Protein AF-A0A1A8EEC5-F1 (afdb_monomer)

InterPro domains:
  IPR052972 Sacsin chaperone regulator [PTHR15600] (1-106)

Foldseek 3Di:
DADPVRHRPVNVVLLCCLQVPVLVVLLVVLLVLLCVLQPDPDSLASAVEPPPPVSVVVSCVVSVVSQLDDDPPDDPSSVSNSVSNVVVCVVVVPNSDYDYDYPPPPD

Mean predicted aligned error: 8.83 Å

Solvent-accessible surface area (backbone atoms only — not comparable to full-atom values): 6443 Å² total; per-residue (Å²): 117,57,48,100,84,73,49,36,56,63,54,54,52,50,49,48,43,29,53,74,48,50,18,52,52,53,51,52,52,51,52,54,49,36,52,70,77,47,71,54,98,39,81,75,57,27,59,55,63,94,56,57,68,67,60,52,52,55,48,47,56,60,56,58,65,73,52,79,73,92,58,89,91,60,55,69,71,58,50,53,36,43,52,30,31,53,48,51,37,57,78,68,62,57,62,72,73,71,48,80,50,78,78,80,76,86,125

pLDDT: mean 79.46, std 14.71, range [39.19, 96.31]

Structure (mmCIF, N/CA/C/O backbone):
data_AF-A0A1A8EEC5-F1
#
_entry.id   AF-A0A1A8EEC5-F1
#
loop_
_atom_site.group_PDB
_atom_site.id
_atom_site.type_symbol
_atom_site.label_atom_id
_atom_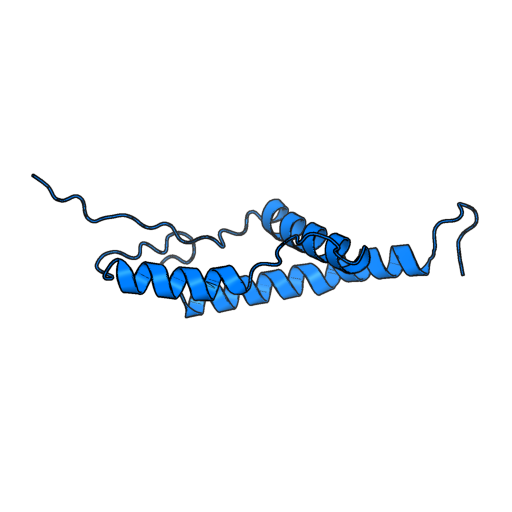site.label_alt_id
_atom_site.label_comp_id
_atom_site.label_asym_id
_atom_site.label_entity_id
_atom_site.label_seq_id
_atom_site.pdbx_PDB_ins_code
_atom_site.Cartn_x
_atom_site.Cartn_y
_atom_site.Cartn_z
_atom_site.occupancy
_atom_site.B_iso_or_equiv
_atom_site.auth_seq_id
_atom_site.auth_comp_id
_atom_site.auth_asym_id
_atom_site.auth_atom_id
_atom_site.pdbx_PDB_model_num
ATOM 1 N N . TRP A 1 1 ? 23.550 4.321 -21.474 1.00 54.38 1 TRP A N 1
ATOM 2 C CA . TRP A 1 1 ? 23.705 2.898 -21.797 1.00 54.38 1 TRP A CA 1
ATOM 3 C C . TRP A 1 1 ? 22.311 2.309 -21.941 1.00 54.38 1 TRP A C 1
ATOM 5 O O . TRP A 1 1 ? 21.561 2.292 -20.968 1.00 54.38 1 TRP A O 1
ATOM 15 N N . ARG A 1 2 ? 21.928 1.998 -23.181 1.00 53.53 2 ARG A N 1
ATOM 16 C CA . ARG A 1 2 ? 20.693 1.297 -23.557 1.00 53.53 2 ARG A CA 1
ATOM 17 C C . ARG A 1 2 ? 21.108 -0.019 -24.206 1.00 53.53 2 ARG A C 1
ATOM 19 O O . ARG A 1 2 ? 22.212 -0.071 -24.740 1.00 53.53 2 ARG A O 1
ATOM 26 N N . ASP A 1 3 ? 20.282 -1.040 -24.072 1.00 59.59 3 ASP A N 1
ATOM 27 C CA . ASP A 1 3 ? 20.468 -2.302 -24.770 1.00 59.59 3 ASP A CA 1
ATOM 28 C C . ASP A 1 3 ? 20.077 -2.178 -26.253 1.00 59.59 3 ASP A C 1
ATOM 30 O O . ASP A 1 3 ? 19.584 -1.135 -26.706 1.00 59.59 3 ASP A O 1
ATOM 34 N N . ASP A 1 4 ? 20.300 -3.257 -27.000 1.00 57.75 4 ASP A N 1
ATOM 35 C CA . ASP A 1 4 ? 20.058 -3.333 -28.444 1.00 57.75 4 ASP A CA 1
ATOM 36 C C . ASP A 1 4 ? 18.565 -3.239 -28.820 1.00 57.75 4 ASP A C 1
ATOM 38 O O . ASP A 1 4 ? 18.232 -2.986 -29.976 1.00 57.75 4 ASP A O 1
ATOM 42 N N . ASN A 1 5 ? 17.653 -3.359 -27.847 1.00 63.59 5 ASN A N 1
ATOM 43 C CA . ASN A 1 5 ? 16.209 -3.192 -28.028 1.00 63.59 5 ASN A CA 1
ATOM 44 C C . ASN A 1 5 ? 15.742 -1.751 -27.738 1.00 63.59 5 ASN A C 1
ATOM 46 O O . ASN A 1 5 ? 14.543 -1.463 -27.736 1.00 63.59 5 ASN A O 1
ATOM 50 N N . GLY A 1 6 ? 16.673 -0.826 -27.469 1.00 58.19 6 GLY A N 1
ATOM 51 C CA . GLY A 1 6 ? 16.377 0.566 -27.125 1.00 58.19 6 GLY A CA 1
ATOM 52 C C . GLY A 1 6 ? 15.882 0.761 -25.687 1.00 58.19 6 GLY A C 1
ATOM 53 O O . GLY A 1 6 ? 15.576 1.900 -25.292 1.00 58.19 6 GLY A O 1
ATOM 54 N N . VAL A 1 7 ? 15.851 -0.311 -24.889 1.00 60.97 7 VAL A N 1
ATOM 55 C CA . VAL A 1 7 ? 15.493 -0.302 -23.472 1.00 60.97 7 VAL A CA 1
ATOM 56 C C . VAL A 1 7 ? 16.744 0.042 -22.666 1.00 60.97 7 VAL A C 1
ATOM 58 O O . VAL A 1 7 ? 17.842 -0.464 -22.866 1.00 60.97 7 VAL A O 1
ATOM 61 N N . GLY A 1 8 ? 16.636 1.021 -21.774 1.00 63.94 8 GLY A N 1
ATOM 62 C CA . GLY A 1 8 ? 17.765 1.404 -20.934 1.00 63.94 8 GLY A CA 1
ATOM 63 C C . GLY A 1 8 ? 18.085 0.314 -19.916 1.00 63.94 8 GLY A C 1
ATOM 64 O O . GLY A 1 8 ? 17.243 0.043 -19.075 1.00 63.94 8 GLY A O 1
ATOM 65 N N . VAL A 1 9 ? 19.325 -0.187 -19.858 1.00 60.19 9 VAL A N 1
ATOM 66 C CA . VAL A 1 9 ? 19.804 -1.016 -18.723 1.00 60.19 9 VAL A CA 1
ATOM 67 C C . VAL A 1 9 ? 19.565 -0.298 -17.383 1.00 60.19 9 VAL A C 1
ATOM 69 O O . VAL A 1 9 ? 19.243 -0.904 -16.365 1.00 60.19 9 VAL A O 1
ATOM 72 N N . ARG A 1 10 ? 19.653 1.039 -17.397 1.00 64.88 10 ARG A N 1
ATOM 73 C CA . ARG A 1 10 ? 19.292 1.909 -16.269 1.00 64.88 10 ARG A CA 1
ATOM 74 C C . ARG A 1 10 ? 17.806 1.816 -15.892 1.00 64.88 10 ARG A C 1
ATOM 76 O O . ARG A 1 10 ? 17.491 1.896 -14.712 1.00 64.88 10 ARG A O 1
ATOM 83 N N . SER A 1 11 ? 16.916 1.666 -16.871 1.00 72.38 11 SER A N 1
ATOM 84 C CA . SER A 1 11 ? 15.472 1.505 -16.674 1.00 72.38 11 SER A CA 1
ATOM 85 C C . SER A 1 11 ? 15.157 0.179 -15.991 1.00 72.38 11 SER A C 1
ATOM 87 O O . SER A 1 11 ? 14.396 0.161 -15.031 1.00 72.38 11 SER A O 1
ATOM 89 N N . ASP A 1 12 ? 15.780 -0.914 -16.435 1.00 76.38 12 ASP A N 1
ATOM 90 C CA . ASP A 1 12 ? 15.547 -2.248 -15.868 1.00 76.38 12 ASP A CA 1
ATOM 91 C C . ASP A 1 12 ? 16.144 -2.388 -14.477 1.00 76.38 12 ASP A C 1
ATOM 93 O O . ASP A 1 12 ? 15.525 -2.965 -13.586 1.00 76.38 12 ASP A O 1
ATOM 97 N N . TRP A 1 13 ? 17.320 -1.801 -14.255 1.00 79.75 13 TRP A N 1
ATOM 98 C CA . TRP A 1 13 ? 17.893 -1.718 -12.919 1.00 79.75 13 TRP A CA 1
ATOM 99 C C . TRP A 1 13 ? 17.006 -0.895 -11.977 1.00 79.75 13 TRP A C 1
ATOM 101 O O . TRP A 1 13 ? 16.721 -1.350 -10.872 1.00 79.75 13 TRP A O 1
ATOM 111 N N . ASN A 1 14 ? 16.502 0.265 -12.421 1.00 81.69 14 ASN A N 1
ATOM 112 C CA . ASN A 1 14 ? 15.556 1.066 -11.637 1.00 81.69 14 ASN A CA 1
ATOM 113 C C . ASN A 1 14 ? 14.268 0.294 -11.340 1.00 81.69 14 ASN A C 1
ATOM 115 O O . ASN A 1 14 ? 13.805 0.305 -10.202 1.00 81.69 14 ASN A O 1
ATOM 119 N N . ASN A 1 15 ? 13.705 -0.392 -12.336 1.00 84.62 15 ASN A N 1
ATOM 120 C CA . ASN A 1 15 ? 12.501 -1.196 -12.159 1.00 84.62 15 ASN A CA 1
ATOM 121 C C . ASN A 1 15 ? 12.743 -2.319 -11.147 1.00 84.62 15 ASN A C 1
ATOM 123 O O . ASN A 1 15 ? 11.993 -2.423 -10.182 1.00 84.62 15 ASN A O 1
ATOM 127 N N . ASN A 1 16 ? 13.824 -3.088 -11.300 1.00 87.94 16 ASN A N 1
ATOM 128 C CA . ASN A 1 16 ? 14.192 -4.153 -10.366 1.00 87.94 16 ASN A CA 1
ATOM 129 C C . ASN A 1 16 ? 14.444 -3.623 -8.950 1.00 87.94 16 ASN A C 1
ATOM 131 O O . ASN A 1 16 ? 14.021 -4.240 -7.975 1.00 87.94 16 ASN A O 1
ATOM 135 N N . LEU A 1 17 ? 15.101 -2.470 -8.812 1.00 90.00 17 LEU A N 1
ATOM 136 C CA . LEU A 1 17 ? 15.311 -1.830 -7.516 1.00 90.00 17 LEU A CA 1
ATOM 137 C C . LEU A 1 17 ? 13.974 -1.441 -6.866 1.00 90.00 17 LEU A C 1
ATOM 139 O O . LEU A 1 17 ? 13.756 -1.713 -5.681 1.00 90.00 17 LEU A O 1
ATOM 143 N N . MET A 1 18 ? 13.067 -0.833 -7.637 1.00 89.69 18 MET A N 1
ATOM 144 C CA . MET A 1 18 ? 11.735 -0.462 -7.163 1.00 89.69 18 MET A CA 1
ATOM 145 C C . MET A 1 18 ? 10.925 -1.685 -6.738 1.00 89.69 18 MET A C 1
ATOM 147 O O . MET A 1 18 ? 10.314 -1.651 -5.675 1.00 89.69 18 MET A O 1
ATOM 151 N N . THR A 1 19 ? 10.924 -2.761 -7.526 1.00 90.88 19 THR A N 1
ATOM 152 C CA . THR A 1 19 ? 10.087 -3.943 -7.276 1.00 90.88 19 THR A CA 1
ATOM 153 C C . TH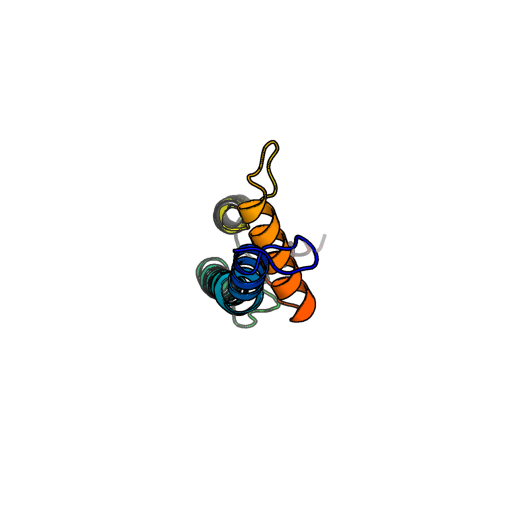R A 1 19 ? 10.646 -4.863 -6.202 1.00 90.88 19 THR A C 1
ATOM 155 O O . THR A 1 19 ? 9.879 -5.378 -5.396 1.00 90.88 19 THR A O 1
ATOM 158 N N . SER A 1 20 ? 11.960 -5.080 -6.182 1.00 92.94 20 SER A N 1
ATOM 159 C CA . SER A 1 20 ? 12.580 -6.130 -5.365 1.00 92.94 20 SER A CA 1
ATOM 160 C C . SER A 1 20 ? 13.095 -5.627 -4.021 1.00 92.94 20 SER A C 1
ATOM 162 O O . SER A 1 20 ? 13.309 -6.433 -3.120 1.00 92.94 20 SER A O 1
ATOM 164 N N . LEU A 1 21 ? 13.294 -4.312 -3.865 1.00 94.25 21 LEU A N 1
ATOM 165 C CA . LEU A 1 21 ? 13.822 -3.728 -2.630 1.00 94.25 21 LEU A CA 1
ATOM 166 C C . LEU A 1 21 ? 12.926 -2.619 -2.077 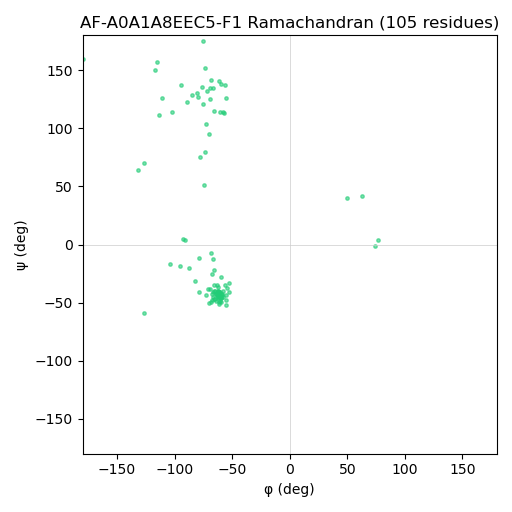1.00 94.25 21 LEU A C 1
ATOM 168 O O . LEU A 1 21 ? 12.448 -2.722 -0.947 1.00 94.25 21 LEU A O 1
ATOM 172 N N . ILE A 1 22 ? 12.692 -1.560 -2.858 1.00 94.25 22 ILE A N 1
ATOM 173 C CA . ILE A 1 22 ? 12.035 -0.352 -2.338 1.00 94.25 22 ILE A CA 1
ATOM 174 C C . ILE A 1 22 ? 10.567 -0.633 -2.005 1.00 94.25 22 ILE A C 1
ATOM 176 O O . ILE A 1 22 ? 10.130 -0.325 -0.899 1.00 94.25 22 ILE A O 1
ATOM 180 N N . ALA A 1 23 ? 9.803 -1.244 -2.916 1.00 95.44 23 ALA A N 1
ATOM 181 C CA . ALA A 1 23 ? 8.394 -1.543 -2.680 1.00 95.44 23 ALA A CA 1
ATOM 182 C C . ALA A 1 23 ? 8.174 -2.472 -1.467 1.00 95.44 23 ALA A C 1
ATOM 184 O O . ALA A 1 23 ? 7.384 -2.092 -0.600 1.00 95.44 23 ALA A O 1
ATOM 185 N N . PRO A 1 24 ? 8.892 -3.606 -1.319 1.00 95.88 24 PRO A N 1
ATOM 186 C CA . PRO A 1 24 ? 8.822 -4.428 -0.110 1.00 95.88 24 PRO A CA 1
ATOM 187 C C . PRO A 1 24 ? 9.132 -3.652 1.175 1.00 95.88 24 PRO A C 1
ATOM 189 O O . PRO A 1 24 ? 8.396 -3.768 2.155 1.00 95.88 24 PRO A O 1
ATOM 192 N N . ALA A 1 25 ? 10.166 -2.803 1.169 1.00 96.31 25 ALA A N 1
ATOM 193 C CA . ALA A 1 25 ? 10.510 -1.977 2.326 1.00 96.31 25 ALA A CA 1
ATOM 194 C C . ALA A 1 25 ? 9.403 -0.960 2.665 1.00 96.31 25 ALA A C 1
ATOM 196 O O . ALA A 1 25 ? 9.039 -0.802 3.830 1.00 96.31 25 ALA A O 1
ATOM 197 N N . CYS A 1 26 ? 8.813 -0.305 1.659 1.00 95.31 26 CYS A N 1
ATOM 198 C CA . CYS A 1 26 ? 7.665 0.584 1.848 1.00 95.31 26 CYS A CA 1
ATOM 199 C C . CYS A 1 26 ? 6.461 -0.155 2.447 1.00 95.31 26 CYS A C 1
ATOM 201 O O . CYS A 1 26 ? 5.805 0.367 3.348 1.00 95.31 26 CYS A O 1
ATOM 203 N N . VAL A 1 27 ? 6.174 -1.371 1.977 1.00 95.81 27 VAL A N 1
ATOM 204 C CA . VAL A 1 27 ? 5.088 -2.200 2.516 1.00 95.81 27 VAL A CA 1
ATOM 205 C C . VAL A 1 27 ? 5.351 -2.577 3.972 1.00 95.81 27 VAL A C 1
ATOM 207 O O . VAL A 1 27 ? 4.442 -2.465 4.794 1.00 95.81 27 VAL A O 1
ATOM 210 N N . GLU A 1 28 ? 6.581 -2.946 4.326 1.00 95.44 28 GLU A N 1
ATOM 211 C CA . GLU A 1 28 ? 6.945 -3.257 5.713 1.00 95.44 28 GLU A CA 1
ATOM 212 C C . GLU A 1 28 ? 6.768 -2.040 6.637 1.00 95.44 28 GLU A C 1
ATOM 214 O O . GLU A 1 28 ? 6.207 -2.152 7.729 1.00 95.44 28 GLU A O 1
ATOM 219 N N . LEU A 1 29 ? 7.132 -0.841 6.173 1.00 95.50 29 LEU A N 1
ATOM 220 C CA . LEU A 1 29 ? 6.861 0.398 6.908 1.00 95.50 29 LEU A CA 1
ATOM 221 C C . LEU A 1 29 ? 5.356 0.638 7.100 1.00 95.50 29 LEU A C 1
ATOM 223 O O . LEU A 1 29 ? 4.932 1.009 8.195 1.00 95.50 29 LEU A O 1
ATOM 227 N N . LEU A 1 30 ? 4.523 0.381 6.084 1.00 93.88 30 LEU A N 1
ATOM 228 C CA . LEU A 1 30 ? 3.062 0.485 6.210 1.00 93.88 30 LEU A CA 1
ATOM 229 C C . LEU A 1 30 ? 2.491 -0.517 7.225 1.00 93.88 30 LEU A C 1
ATOM 231 O O . LEU A 1 30 ? 1.540 -0.180 7.937 1.00 93.88 30 LEU A O 1
ATOM 235 N N . ILE A 1 31 ? 3.070 -1.718 7.332 1.00 91.56 31 ILE A N 1
ATOM 236 C CA . ILE A 1 31 ? 2.707 -2.723 8.345 1.00 91.56 31 ILE A CA 1
ATOM 237 C C . ILE A 1 31 ? 3.057 -2.216 9.749 1.00 91.56 31 ILE A C 1
ATOM 239 O O . ILE A 1 31 ? 2.226 -2.285 10.659 1.00 91.56 31 ILE A O 1
ATOM 243 N N . GLN A 1 32 ? 4.259 -1.669 9.937 1.00 91.56 32 GLN A N 1
ATOM 244 C CA . GLN A 1 32 ? 4.686 -1.108 11.222 1.00 91.56 32 GLN A CA 1
ATOM 245 C C . GLN A 1 32 ? 3.821 0.090 11.634 1.00 91.56 32 GLN A C 1
ATOM 247 O O . GLN A 1 32 ? 3.370 0.170 12.780 1.00 91.56 32 GLN A O 1
ATOM 252 N N . LEU A 1 33 ? 3.514 0.986 10.691 1.00 91.56 33 LEU A N 1
ATOM 253 C CA . LEU A 1 33 ? 2.602 2.107 10.915 1.00 91.56 33 LEU A CA 1
ATOM 254 C C . LEU A 1 33 ? 1.205 1.615 11.286 1.00 91.56 33 LEU A C 1
ATOM 256 O O . LEU A 1 33 ? 0.623 2.122 12.245 1.00 91.56 33 LEU A O 1
ATOM 260 N N . LYS A 1 34 ? 0.686 0.590 10.599 1.00 88.38 34 LYS A N 1
ATOM 261 C CA . LYS A 1 34 ? -0.601 -0.014 10.952 1.00 88.38 34 LYS A CA 1
ATOM 262 C C . LYS A 1 34 ? -0.606 -0.465 12.409 1.00 88.38 34 LYS A C 1
ATOM 264 O O . LYS A 1 34 ? -1.490 -0.064 13.155 1.00 88.38 34 LYS A O 1
ATOM 269 N N . ARG A 1 35 ? 0.392 -1.244 12.839 1.00 85.94 35 ARG A N 1
ATOM 270 C CA . ARG A 1 35 ? 0.492 -1.731 14.229 1.00 85.94 35 ARG A CA 1
ATOM 271 C C . ARG A 1 35 ? 0.494 -0.589 15.246 1.00 85.94 35 ARG A C 1
ATOM 273 O O . ARG A 1 35 ? -0.075 -0.733 16.322 1.00 85.94 35 ARG A O 1
ATOM 280 N N . ARG A 1 36 ? 1.097 0.550 14.894 1.00 86.88 36 ARG A N 1
ATOM 281 C CA . ARG A 1 36 ? 1.144 1.745 15.745 1.00 86.88 36 ARG A CA 1
ATOM 282 C C . ARG A 1 36 ? -0.197 2.478 15.839 1.00 86.88 36 ARG A C 1
ATOM 284 O O . ARG A 1 36 ? -0.559 2.922 16.922 1.00 86.88 36 ARG A O 1
ATOM 291 N N . TYR A 1 37 ? -0.910 2.644 14.725 1.00 84.75 37 TYR A N 1
ATOM 292 C CA . TYR A 1 37 ? -2.178 3.392 14.680 1.00 84.75 37 TYR A CA 1
ATOM 293 C C . TYR A 1 37 ? -3.412 2.538 14.987 1.00 84.75 37 TYR A C 1
ATOM 295 O O . TYR A 1 37 ? -4.470 3.068 15.306 1.00 84.75 37 TYR A O 1
ATOM 303 N N . CYS A 1 38 ? -3.296 1.223 14.856 1.00 79.50 38 CYS A N 1
ATOM 304 C CA . CYS A 1 38 ? -4.377 0.254 14.978 1.00 79.50 38 CYS A CA 1
ATOM 305 C C . CYS A 1 38 ? -3.937 -0.895 15.908 1.00 79.50 38 CYS A C 1
ATOM 307 O O . CYS A 1 38 ? -3.792 -2.030 15.444 1.00 79.50 38 CYS A O 1
ATOM 309 N N . PRO A 1 39 ? -3.675 -0.611 17.201 1.00 72.56 39 PRO A N 1
ATOM 310 C CA . PRO A 1 39 ? -3.271 -1.631 18.162 1.00 72.56 39 PRO A CA 1
ATOM 311 C C . PRO A 1 39 ? -4.426 -2.610 18.411 1.00 72.56 39 PRO A C 1
ATOM 313 O O . PRO A 1 39 ? -5.572 -2.203 18.591 1.00 72.56 39 PRO A O 1
ATOM 316 N N . GLY A 1 40 ? -4.136 -3.909 18.413 1.00 67.69 40 GLY A N 1
ATOM 317 C CA . GLY A 1 40 ? -5.130 -4.949 18.663 1.00 67.69 40 GLY A CA 1
ATOM 318 C C . GLY A 1 40 ? -4.524 -6.356 18.622 1.00 67.69 40 GLY A C 1
ATOM 319 O O . GLY A 1 40 ? -3.450 -6.531 18.044 1.00 67.69 40 GLY A O 1
ATOM 320 N N . PRO A 1 41 ? -5.192 -7.351 19.236 1.00 60.31 41 PRO A N 1
ATOM 321 C CA . PRO A 1 41 ? -4.690 -8.724 19.335 1.00 60.31 41 PRO A CA 1
ATOM 322 C C . PRO A 1 41 ? -4.637 -9.441 17.978 1.00 60.31 41 PRO A C 1
ATOM 324 O O . PRO A 1 41 ? -3.811 -10.331 17.797 1.00 60.31 41 PRO A O 1
ATOM 327 N N . ASP A 1 42 ? -5.465 -9.025 17.012 1.00 57.50 42 ASP A N 1
ATOM 328 C CA . ASP A 1 42 ? -5.420 -9.515 15.636 1.00 57.50 42 ASP A CA 1
ATOM 329 C C . ASP A 1 42 ? -4.986 -8.386 14.675 1.00 57.50 42 ASP A C 1
ATOM 331 O O . ASP A 1 42 ? -5.746 -7.441 14.429 1.00 57.50 42 ASP A O 1
ATOM 335 N N . PRO A 1 43 ? -3.783 -8.468 14.074 1.00 51.81 43 PRO A N 1
ATOM 336 C CA . PRO A 1 43 ? -3.303 -7.489 13.105 1.00 51.81 43 PRO A CA 1
ATOM 337 C C . PRO A 1 43 ? -4.085 -7.518 11.786 1.00 51.81 43 PRO A C 1
ATOM 339 O O . PRO A 1 43 ? -3.864 -6.655 10.941 1.00 51.81 43 PRO A O 1
ATOM 342 N N . THR A 1 44 ? -4.984 -8.476 11.573 1.00 48.97 44 THR A N 1
ATOM 343 C CA . THR A 1 44 ? -5.871 -8.581 10.409 1.00 48.97 44 THR A CA 1
ATOM 344 C C . THR A 1 44 ? -7.314 -8.167 10.694 1.00 48.97 44 THR A C 1
ATOM 346 O O . THR A 1 44 ? -8.034 -7.814 9.761 1.00 48.97 44 THR A O 1
ATOM 349 N N . MET A 1 45 ? -7.695 -8.106 11.969 1.00 49.22 45 MET A N 1
ATOM 350 C CA . MET A 1 45 ? -8.986 -7.637 12.456 1.00 49.22 45 MET A CA 1
ATOM 351 C C . MET A 1 45 ? -8.781 -6.551 13.511 1.00 49.22 45 MET A C 1
ATOM 353 O O . MET A 1 45 ? -9.058 -6.746 14.692 1.00 49.22 45 MET A O 1
ATOM 357 N N . THR A 1 46 ? -8.318 -5.368 13.098 1.00 56.28 46 THR A N 1
ATOM 358 C CA . THR A 1 46 ? -8.379 -4.206 13.993 1.00 56.28 46 THR A CA 1
ATOM 359 C C . THR A 1 46 ? -9.823 -3.728 14.072 1.00 56.28 46 THR A C 1
ATOM 361 O O . THR A 1 46 ? -10.214 -2.788 13.387 1.00 56.28 46 THR A O 1
ATOM 364 N N . ILE A 1 47 ? -10.627 -4.407 14.883 1.00 55.12 47 ILE A N 1
ATOM 365 C CA . ILE A 1 47 ? -11.957 -3.938 15.239 1.00 55.12 47 ILE A CA 1
ATOM 366 C C . ILE A 1 47 ? -11.743 -2.758 16.193 1.00 55.12 47 ILE A C 1
ATOM 368 O O . ILE A 1 47 ? -11.404 -2.955 17.356 1.00 55.12 47 ILE A O 1
ATOM 372 N N . LEU A 1 48 ? -11.918 -1.525 15.708 1.00 64.06 48 LEU A N 1
ATOM 373 C CA . LEU A 1 48 ? -11.896 -0.308 16.539 1.00 64.06 48 LEU A CA 1
ATOM 374 C C . LEU A 1 48 ? -13.189 -0.190 17.371 1.00 64.06 48 LEU A C 1
ATOM 376 O O . LEU A 1 48 ? -13.888 0.822 17.336 1.00 64.06 48 LEU A O 1
ATOM 380 N N . GLN A 1 49 ? -13.549 -1.261 18.081 1.00 62.53 49 GLN A N 1
ATOM 381 C CA . GLN A 1 49 ? -14.750 -1.329 18.904 1.00 62.53 49 GLN A CA 1
ATOM 382 C C . GLN A 1 49 ? -14.594 -0.399 20.111 1.00 62.53 49 GLN A C 1
ATOM 384 O O . GLN A 1 49 ? -13.541 -0.361 20.743 1.00 62.53 49 GLN A O 1
ATOM 389 N N . GLY A 1 50 ? -15.625 0.389 20.416 1.00 66.38 50 GLY A N 1
ATOM 390 C CA . GLY A 1 50 ? -15.622 1.305 21.563 1.00 66.38 50 GLY A CA 1
ATOM 391 C C . GLY A 1 50 ? -14.758 2.564 21.402 1.00 66.38 50 GLY A C 1
ATOM 392 O O . GLY A 1 50 ? -14.755 3.407 22.294 1.00 66.38 50 GLY A O 1
ATOM 393 N N . THR A 1 51 ? -14.063 2.744 20.271 1.00 75.81 51 THR A N 1
ATOM 394 C CA . THR A 1 51 ? -13.361 4.004 19.982 1.00 75.81 51 THR A CA 1
ATOM 395 C C . THR A 1 51 ? -14.357 5.039 19.447 1.00 75.81 51 THR A C 1
ATOM 397 O O . THR A 1 51 ? -15.091 4.729 18.505 1.00 75.81 51 THR A O 1
ATOM 400 N N . PRO A 1 52 ? -14.394 6.276 19.982 1.00 81.81 52 PRO A N 1
ATOM 401 C CA . PRO A 1 52 ? -15.276 7.316 19.460 1.00 81.81 52 PRO A CA 1
ATOM 402 C C . PRO A 1 52 ? -15.042 7.570 17.965 1.00 81.81 52 PRO A C 1
ATOM 404 O O . PRO A 1 52 ? -13.900 7.685 17.515 1.00 81.81 52 PRO A O 1
ATOM 407 N N . LEU A 1 53 ? -16.124 7.718 17.192 1.00 81.38 53 LEU A N 1
ATOM 408 C CA . LEU A 1 53 ? -16.070 7.829 15.726 1.00 81.38 53 LEU A CA 1
ATOM 409 C C . LEU A 1 53 ? -15.134 8.946 15.229 1.00 81.38 53 LEU A C 1
ATOM 411 O O . LEU A 1 53 ? -14.433 8.772 14.232 1.00 81.38 53 LEU A O 1
ATOM 415 N N . HIS A 1 54 ? -15.094 10.085 15.924 1.00 86.06 54 HIS A N 1
ATOM 416 C CA . HIS A 1 54 ? -14.210 11.196 15.564 1.00 86.06 54 HIS A CA 1
ATOM 417 C C . HIS A 1 54 ? -12.721 10.823 15.711 1.00 86.06 54 HIS A C 1
ATOM 419 O O . HIS A 1 54 ? -11.933 11.107 14.813 1.00 86.06 54 HIS A O 1
ATOM 425 N N . VAL A 1 55 ? -12.350 10.088 16.768 1.00 85.06 55 VAL A N 1
ATOM 426 C CA . VAL A 1 55 ? -10.980 9.587 16.989 1.00 85.06 55 VAL A CA 1
ATOM 427 C C . VAL A 1 55 ? -10.589 8.568 15.919 1.00 85.06 55 VAL A C 1
ATOM 429 O O . VAL A 1 55 ? -9.462 8.601 15.415 1.00 85.06 55 VAL A O 1
ATOM 432 N N . VAL A 1 56 ? -11.523 7.690 15.533 1.00 83.00 56 VAL A N 1
ATOM 433 C CA . VAL A 1 56 ? -11.327 6.742 14.423 1.00 83.00 56 VAL A CA 1
ATOM 434 C C . VAL A 1 56 ? -11.048 7.501 13.127 1.00 83.00 56 VAL A C 1
ATOM 436 O O . VAL A 1 56 ? -10.062 7.219 12.449 1.00 83.00 56 VAL A O 1
ATOM 439 N N . LYS A 1 57 ? -11.869 8.506 12.802 1.00 86.00 57 LYS A N 1
ATOM 440 C CA . LYS A 1 57 ? -11.716 9.324 11.592 1.00 86.00 57 LYS A CA 1
ATOM 441 C C . LYS A 1 57 ? -10.365 10.043 11.550 1.00 86.00 57 LYS A C 1
ATOM 443 O O . LYS A 1 57 ? -9.693 10.007 10.519 1.00 86.00 57 LYS A O 1
ATOM 448 N N . ASP A 1 58 ? -9.944 10.649 12.657 1.00 90.25 58 ASP A N 1
ATOM 449 C CA . ASP A 1 58 ? -8.667 11.364 12.740 1.00 90.25 58 ASP A CA 1
ATOM 450 C C . ASP A 1 58 ? -7.465 10.423 12.619 1.00 90.25 58 ASP A C 1
ATOM 452 O O . ASP A 1 58 ? -6.490 10.731 11.928 1.00 90.25 58 ASP A O 1
ATOM 456 N N . THR A 1 59 ? -7.546 9.253 13.252 1.00 87.56 59 THR A N 1
ATOM 457 C CA . THR A 1 59 ? -6.523 8.205 13.162 1.00 87.56 59 THR A CA 1
ATOM 458 C C . THR A 1 59 ? -6.401 7.670 11.739 1.00 87.56 59 THR A C 1
ATOM 460 O O . THR A 1 59 ? -5.297 7.628 11.193 1.00 87.56 59 THR A O 1
ATOM 463 N N . LEU A 1 60 ? -7.524 7.333 11.097 1.00 87.19 60 LEU A N 1
ATOM 464 C CA . LEU A 1 60 ? -7.539 6.856 9.714 1.00 87.19 60 LEU A CA 1
ATOM 465 C C . LEU A 1 60 ? -7.016 7.913 8.747 1.00 87.19 60 LEU A C 1
ATOM 467 O O . LEU A 1 60 ? -6.231 7.583 7.866 1.00 87.19 60 LEU A O 1
ATOM 471 N N . ARG A 1 61 ? -7.376 9.189 8.929 1.00 90.69 61 ARG A N 1
ATOM 472 C CA . ARG A 1 61 ? -6.857 10.280 8.094 1.00 90.69 61 ARG A CA 1
ATOM 473 C C . ARG A 1 61 ? -5.331 10.366 8.156 1.00 90.69 61 ARG A C 1
ATOM 475 O O . ARG A 1 61 ? -4.694 10.520 7.119 1.00 90.69 61 ARG A O 1
ATOM 482 N N . LYS A 1 62 ? -4.748 10.248 9.354 1.00 91.94 62 LYS A N 1
ATOM 483 C CA . LYS A 1 62 ? -3.289 10.244 9.552 1.00 91.94 62 LYS A CA 1
ATOM 484 C C . LYS A 1 62 ? -2.637 9.000 8.950 1.00 91.94 62 LYS A C 1
ATOM 486 O O . LYS A 1 62 ? -1.606 9.119 8.306 1.00 91.94 62 LYS A O 1
ATOM 491 N N . TYR A 1 63 ? -3.237 7.825 9.129 1.00 90.88 63 TYR A N 1
ATOM 492 C CA . TYR A 1 63 ? -2.697 6.572 8.601 1.00 90.88 63 TYR A CA 1
ATOM 493 C C . TYR A 1 63 ? -2.746 6.510 7.066 1.00 90.88 63 TYR A C 1
ATOM 495 O O . T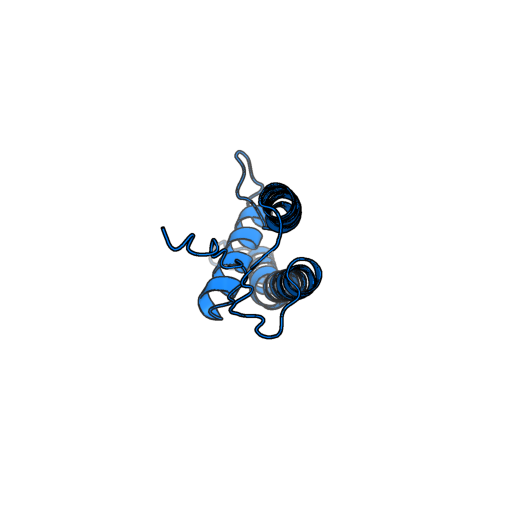YR A 1 63 ? -1.746 6.206 6.420 1.00 90.88 63 TYR A O 1
ATOM 503 N N . LEU A 1 64 ? -3.890 6.854 6.470 1.00 90.50 64 LEU A N 1
ATOM 504 C CA . LEU A 1 64 ? -4.090 6.815 5.020 1.00 90.50 64 LEU A CA 1
ATOM 505 C C . LEU A 1 64 ? -3.207 7.824 4.272 1.00 90.50 64 LEU A C 1
ATOM 507 O O . LEU A 1 64 ? -2.913 7.612 3.101 1.00 90.50 64 LEU A O 1
ATOM 511 N N . PHE A 1 65 ? -2.726 8.876 4.943 1.00 92.12 65 PHE A N 1
ATOM 512 C CA . PHE A 1 65 ? -1.770 9.828 4.371 1.00 92.12 65 PHE A CA 1
ATOM 513 C C . PHE A 1 65 ? -0.447 9.176 3.935 1.00 92.12 65 PHE A C 1
ATOM 515 O O . PHE A 1 65 ? 0.194 9.666 3.009 1.00 92.12 65 PHE A O 1
ATOM 522 N N . PHE A 1 66 ? -0.040 8.072 4.570 1.00 92.25 66 PHE A N 1
ATOM 523 C CA . PHE A 1 66 ? 1.207 7.379 4.235 1.00 92.25 66 PHE A CA 1
ATOM 524 C C . PHE A 1 66 ? 1.101 6.490 2.993 1.00 92.25 66 PHE A C 1
ATOM 526 O O . PHE A 1 66 ? 2.125 6.020 2.496 1.00 92.25 66 PHE A O 1
ATOM 533 N N . PHE A 1 67 ? -0.109 6.236 2.487 1.00 92.19 67 PHE A N 1
ATOM 534 C CA . PHE A 1 67 ? -0.267 5.422 1.289 1.00 92.19 67 PHE A CA 1
ATOM 535 C C . PHE A 1 67 ? 0.213 6.204 0.065 1.00 92.19 67 PHE A C 1
ATOM 537 O O . PHE A 1 67 ? -0.187 7.361 -0.114 1.00 92.19 67 PHE A O 1
ATOM 544 N N . PRO A 1 68 ? 1.041 5.593 -0.801 1.00 87.69 68 PRO A N 1
ATOM 545 C CA . PRO A 1 68 ? 1.478 6.245 -2.024 1.00 87.69 68 PRO A CA 1
ATOM 546 C C . PRO A 1 68 ? 0.262 6.561 -2.898 1.00 87.69 68 PRO A C 1
ATOM 548 O O . PRO A 1 68 ? -0.425 5.662 -3.366 1.00 87.69 68 PRO A O 1
ATOM 551 N N . ALA A 1 69 ? -0.030 7.840 -3.109 1.00 84.81 69 ALA A N 1
ATOM 552 C CA . ALA A 1 69 ? -1.155 8.256 -3.935 1.00 84.81 69 ALA A CA 1
ATOM 553 C C . ALA A 1 69 ? -0.695 8.524 -5.368 1.00 84.81 69 ALA A C 1
ATOM 555 O O . ALA A 1 69 ? 0.313 9.200 -5.588 1.00 84.81 69 ALA A O 1
ATOM 556 N N . ASN A 1 70 ? -1.485 8.066 -6.339 1.00 74.44 70 ASN A N 1
ATOM 557 C CA . ASN A 1 70 ? -1.346 8.534 -7.708 1.00 74.44 70 ASN A CA 1
ATOM 558 C C . ASN A 1 70 ? -1.951 9.945 -7.805 1.00 74.44 70 ASN A C 1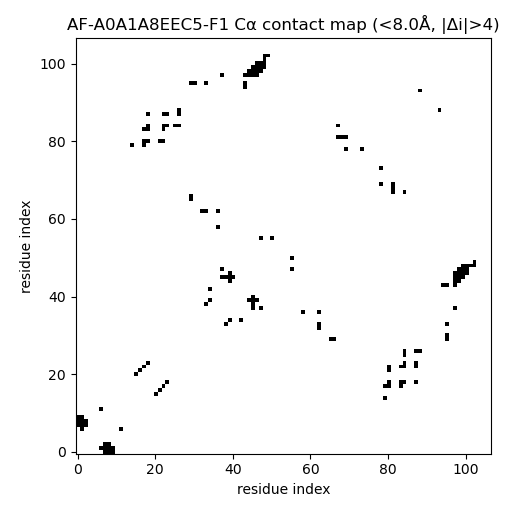
ATOM 560 O O . ASN A 1 70 ? -3.119 10.141 -7.466 1.00 74.44 70 ASN A O 1
ATOM 564 N N . ARG A 1 71 ? -1.149 10.934 -8.202 1.00 77.69 71 ARG A N 1
ATOM 565 C CA . ARG A 1 71 ? -1.572 12.333 -8.381 1.00 77.69 71 ARG A CA 1
ATOM 566 C C . ARG A 1 71 ? -1.452 12.707 -9.858 1.00 77.69 71 ARG A C 1
ATOM 568 O O . ARG A 1 71 ? -0.698 12.072 -10.588 1.00 77.69 71 ARG A O 1
ATOM 575 N N . LEU A 1 72 ? -2.196 13.724 -10.292 1.00 73.31 72 LEU A N 1
ATOM 576 C CA . LEU A 1 72 ? -2.028 14.298 -11.632 1.00 73.31 72 LEU A CA 1
ATOM 577 C C . LEU A 1 72 ? -0.597 14.863 -11.761 1.00 73.31 72 LEU A C 1
ATOM 579 O O . LEU A 1 72 ? -0.066 15.388 -10.783 1.00 73.31 72 LEU A O 1
ATOM 583 N N . ASP A 1 73 ? 0.021 14.691 -12.933 1.00 77.00 73 ASP A N 1
ATOM 584 C CA . ASP A 1 73 ? 1.404 15.095 -13.259 1.00 77.00 73 ASP A CA 1
ATOM 585 C C . ASP A 1 73 ? 2.515 14.403 -12.451 1.00 77.00 73 ASP A C 1
ATOM 587 O O . ASP A 1 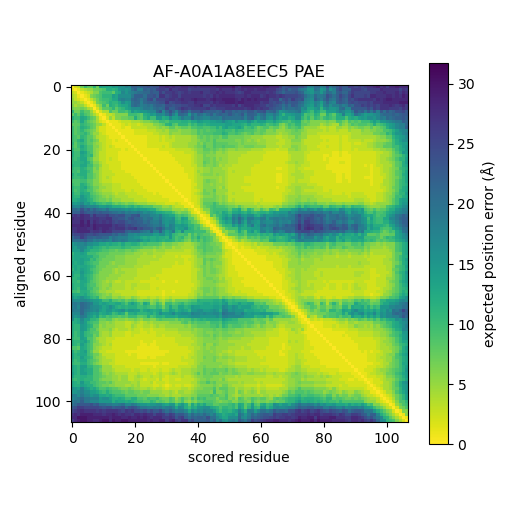73 ? 3.501 15.001 -12.017 1.00 77.00 73 ASP A O 1
ATOM 591 N N . ILE A 1 74 ? 2.366 13.095 -12.250 1.00 79.25 74 ILE A N 1
ATOM 592 C CA . ILE A 1 74 ? 3.353 12.276 -11.555 1.00 79.25 74 ILE A CA 1
ATOM 593 C C . ILE A 1 74 ? 4.583 11.963 -12.430 1.00 79.25 74 ILE A C 1
ATOM 595 O O . ILE A 1 74 ? 4.450 11.566 -13.588 1.00 79.25 74 ILE A O 1
ATOM 599 N N . GLN A 1 75 ? 5.797 12.083 -11.876 1.00 82.75 75 GLN A N 1
ATOM 600 C CA . GLN A 1 75 ? 7.012 11.636 -12.572 1.00 82.75 75 GLN A CA 1
ATOM 601 C C . GLN A 1 75 ? 6.916 10.122 -12.871 1.00 82.75 75 GLN A C 1
ATOM 603 O O . GLN A 1 75 ? 6.519 9.369 -11.976 1.00 82.75 75 GLN A O 1
ATOM 608 N N . PRO A 1 76 ? 7.321 9.642 -14.066 1.00 81.88 76 PRO A N 1
ATOM 609 C CA . PRO A 1 76 ? 7.207 8.229 -14.443 1.00 81.88 76 PRO A CA 1
ATOM 610 C C . PRO A 1 76 ? 7.822 7.255 -13.430 1.00 81.88 76 PRO A C 1
ATOM 612 O O . PRO A 1 76 ? 7.210 6.245 -13.097 1.00 81.88 76 PRO A O 1
ATOM 615 N N . ASP A 1 77 ? 8.987 7.593 -12.872 1.00 81.12 77 ASP A N 1
ATOM 616 C CA . ASP A 1 77 ? 9.650 6.784 -11.841 1.00 81.12 77 ASP A CA 1
ATOM 617 C C . ASP A 1 77 ? 8.804 6.661 -10.563 1.00 81.12 77 ASP A C 1
ATOM 619 O O . ASP A 1 77 ? 8.711 5.588 -9.966 1.00 81.12 77 ASP A O 1
ATOM 623 N N . TRP A 1 78 ? 8.143 7.749 -10.151 1.00 84.44 78 TRP A N 1
ATOM 624 C CA . TRP A 1 78 ? 7.269 7.736 -8.978 1.00 84.44 78 TRP A CA 1
ATOM 625 C C . TRP A 1 78 ? 6.007 6.907 -9.248 1.00 84.44 78 TRP A C 1
ATOM 627 O O . TRP A 1 78 ? 5.599 6.125 -8.392 1.00 84.44 78 TRP A O 1
ATOM 637 N N . TYR A 1 79 ? 5.443 6.979 -10.458 1.00 86.94 79 TYR A N 1
ATOM 638 C CA . TYR A 1 79 ? 4.350 6.092 -10.868 1.00 86.94 79 TYR A CA 1
ATOM 639 C C . TYR A 1 79 ? 4.754 4.611 -10.821 1.00 86.94 79 TYR A C 1
ATOM 641 O O . TYR A 1 79 ? 4.011 3.790 -10.277 1.00 86.94 79 TYR A O 1
ATOM 649 N N . CYS A 1 80 ? 5.936 4.264 -11.342 1.00 86.19 80 CYS A N 1
ATOM 650 C CA . CYS A 1 80 ? 6.457 2.897 -11.300 1.00 86.19 80 CYS A CA 1
ATOM 651 C C . CYS A 1 80 ? 6.602 2.388 -9.863 1.00 86.19 80 CYS A C 1
ATOM 653 O O . CYS A 1 80 ? 6.186 1.265 -9.571 1.00 86.19 80 CYS A O 1
ATOM 655 N N . LEU A 1 81 ? 7.106 3.222 -8.950 1.00 89.31 81 LEU A N 1
ATOM 656 C CA . LEU A 1 81 ? 7.211 2.860 -7.541 1.00 89.31 81 LEU A CA 1
ATOM 657 C C . LEU A 1 81 ? 5.835 2.668 -6.889 1.00 89.31 81 LEU A C 1
ATOM 659 O O . LEU A 1 81 ? 5.616 1.654 -6.231 1.00 89.31 81 LEU A O 1
ATOM 663 N N . VAL A 1 82 ? 4.892 3.595 -7.093 1.00 92.31 82 VAL A N 1
ATOM 664 C CA . VAL A 1 82 ? 3.515 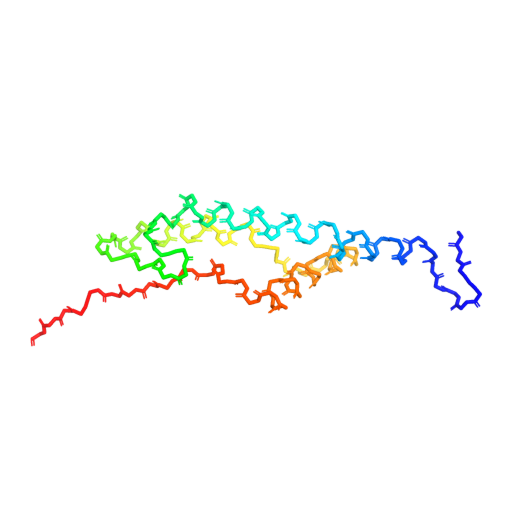3.475 -6.576 1.00 92.31 82 VAL A CA 1
ATOM 665 C C . VAL A 1 82 ? 2.890 2.162 -7.054 1.00 92.31 82 VAL A C 1
ATOM 667 O O . VAL A 1 82 ? 2.360 1.393 -6.250 1.00 92.31 82 VAL A O 1
ATOM 670 N N . LYS A 1 83 ? 3.011 1.857 -8.351 1.00 92.31 83 LYS A N 1
ATOM 671 C CA . LYS A 1 83 ? 2.533 0.601 -8.939 1.00 92.31 83 LYS A CA 1
ATOM 672 C C . LYS A 1 83 ? 3.204 -0.619 -8.302 1.00 92.31 83 LYS A C 1
ATOM 674 O O . LYS A 1 83 ? 2.511 -1.568 -7.947 1.00 92.31 83 LYS A O 1
ATOM 679 N N . ALA A 1 84 ? 4.524 -0.594 -8.121 1.00 93.81 84 ALA A N 1
ATOM 680 C CA . ALA A 1 84 ? 5.267 -1.681 -7.485 1.00 93.81 84 ALA A CA 1
ATOM 681 C C . ALA A 1 84 ? 4.826 -1.914 -6.029 1.00 93.81 84 ALA A C 1
ATOM 683 O O . ALA A 1 84 ? 4.645 -3.062 -5.625 1.00 93.81 84 ALA A O 1
ATOM 684 N N . VAL A 1 85 ? 4.575 -0.846 -5.262 1.00 95.50 85 VAL A N 1
ATOM 685 C CA . VAL A 1 85 ? 4.063 -0.941 -3.885 1.00 95.50 85 VAL A CA 1
ATOM 686 C C . VAL A 1 85 ? 2.693 -1.613 -3.858 1.00 95.50 85 VAL A C 1
ATOM 688 O O . VAL A 1 85 ? 2.509 -2.581 -3.123 1.00 95.50 85 VAL A O 1
ATOM 691 N N . TYR A 1 86 ? 1.738 -1.161 -4.675 1.00 94.69 86 TYR A N 1
ATOM 692 C CA . TYR A 1 86 ? 0.405 -1.773 -4.707 1.00 94.69 86 TYR A CA 1
ATOM 693 C C . TYR A 1 86 ? 0.421 -3.215 -5.221 1.00 94.69 86 TYR A C 1
ATOM 695 O O . TYR A 1 86 ? -0.319 -4.048 -4.698 1.00 94.69 86 TYR A O 1
ATOM 703 N N . ASN A 1 87 ? 1.299 -3.538 -6.173 1.00 94.94 87 ASN A N 1
ATOM 704 C CA . ASN A 1 87 ? 1.515 -4.917 -6.605 1.00 94.94 87 ASN A CA 1
ATOM 705 C C . ASN A 1 87 ? 2.049 -5.789 -5.464 1.00 94.94 87 ASN A C 1
ATOM 707 O O . ASN A 1 87 ? 1.544 -6.888 -5.267 1.00 94.94 87 ASN A O 1
ATOM 711 N N . CYS A 1 88 ? 3.018 -5.299 -4.686 1.00 94.81 88 CYS A N 1
ATOM 712 C CA . CYS A 1 88 ? 3.550 -6.013 -3.524 1.00 94.81 88 CYS A CA 1
ATOM 713 C C . CYS A 1 88 ? 2.469 -6.233 -2.449 1.00 94.81 88 CYS A C 1
ATOM 715 O O . CYS A 1 88 ? 2.317 -7.341 -1.940 1.00 94.81 88 CYS A O 1
ATOM 717 N N . ILE A 1 89 ? 1.648 -5.213 -2.164 1.00 94.25 89 ILE A N 1
ATOM 718 C CA . ILE A 1 89 ? 0.495 -5.332 -1.253 1.00 94.25 89 ILE A CA 1
ATOM 719 C C . ILE A 1 89 ? -0.473 -6.420 -1.735 1.00 94.25 89 ILE A C 1
ATOM 721 O O . ILE A 1 89 ? -0.941 -7.223 -0.927 1.00 94.25 89 ILE A O 1
ATOM 725 N N . HIS A 1 90 ? -0.782 -6.430 -3.035 1.00 93.88 90 HIS A N 1
ATOM 726 C CA . HIS A 1 90 ? -1.734 -7.360 -3.631 1.00 93.88 90 HIS A CA 1
ATOM 727 C C . HIS A 1 90 ? -1.207 -8.798 -3.673 1.00 93.88 90 HIS A C 1
ATOM 729 O O . HIS A 1 90 ? -1.903 -9.699 -3.211 1.00 93.88 90 HIS A O 1
ATOM 735 N N . ALA A 1 91 ? 0.013 -9.004 -4.176 1.00 93.81 91 ALA A N 1
ATOM 736 C CA . ALA A 1 91 ? 0.633 -10.321 -4.319 1.00 93.81 91 ALA A CA 1
ATOM 737 C C . ALA A 1 91 ? 0.743 -11.056 -2.975 1.00 93.81 91 ALA A C 1
ATOM 739 O O . ALA A 1 91 ? 0.440 -12.243 -2.890 1.00 93.81 91 ALA A O 1
ATOM 740 N N . ASP A 1 92 ? 1.081 -10.325 -1.913 1.00 90.19 92 ASP A N 1
ATOM 741 C CA . ASP A 1 92 ? 1.228 -10.883 -0.569 1.00 90.19 92 ASP A CA 1
ATOM 742 C C . ASP A 1 92 ? -0.070 -10.848 0.260 1.00 90.19 92 ASP A C 1
ATOM 744 O O . ASP A 1 92 ? -0.051 -11.162 1.454 1.00 90.19 92 ASP A O 1
ATOM 748 N N . LEU A 1 93 ? -1.190 -10.401 -0.325 1.00 89.44 93 LEU A N 1
ATOM 749 C CA . LEU A 1 93 ? -2.481 -10.231 0.353 1.00 89.44 93 LEU A CA 1
ATOM 750 C C . LEU A 1 93 ? -2.369 -9.448 1.678 1.00 89.44 93 LEU A C 1
ATOM 752 O O . LEU A 1 93 ? -3.019 -9.777 2.680 1.00 89.44 93 LEU A O 1
ATOM 756 N N . LYS A 1 94 ? -1.537 -8.395 1.712 1.00 89.56 94 LYS A N 1
ATOM 757 C CA . LYS A 1 94 ? -1.298 -7.621 2.938 1.00 89.56 94 LYS A CA 1
ATOM 758 C C . LYS A 1 94 ? -2.579 -6.906 3.360 1.00 89.56 94 LYS A C 1
ATOM 760 O O . LYS A 1 94 ? -3.051 -5.968 2.717 1.00 89.56 94 LYS A O 1
ATOM 765 N N . ARG A 1 95 ? -3.118 -7.292 4.513 1.00 86.56 95 ARG A N 1
ATOM 766 C CA . ARG A 1 95 ? -4.296 -6.656 5.115 1.00 86.56 95 ARG A CA 1
ATOM 767 C C . ARG A 1 95 ? -3.896 -5.351 5.798 1.00 86.56 95 ARG A C 1
ATOM 769 O O . ARG A 1 95 ? -3.778 -5.308 7.017 1.00 86.56 95 ARG A O 1
ATOM 776 N N . LEU A 1 96 ? -3.640 -4.291 5.036 1.00 87.62 96 LEU A N 1
ATOM 777 C CA . LEU A 1 96 ? -3.213 -2.996 5.586 1.00 87.62 96 LEU A CA 1
ATOM 778 C C . LEU A 1 96 ? -4.382 -2.138 6.086 1.00 87.62 96 LEU A C 1
ATOM 780 O O . LEU A 1 96 ? -4.244 -1.415 7.069 1.00 87.62 96 LEU A O 1
ATOM 784 N N . LEU A 1 97 ? -5.554 -2.262 5.463 1.00 83.69 97 LEU A N 1
ATOM 785 C CA . LEU A 1 97 ? -6.728 -1.480 5.840 1.00 83.69 97 LEU A CA 1
ATOM 786 C C . LEU A 1 97 ? -7.417 -2.088 7.078 1.00 83.69 97 LEU A C 1
ATOM 788 O O . LEU A 1 97 ? -7.705 -3.288 7.082 1.00 83.69 97 LEU A O 1
ATOM 792 N N . PRO A 1 98 ? -7.658 -1.304 8.144 1.00 76.38 98 PRO A N 1
ATOM 793 C CA . PRO A 1 98 ? -8.404 -1.766 9.313 1.00 76.38 98 PRO A CA 1
ATOM 794 C C . PRO A 1 98 ? -9.907 -1.882 9.009 1.00 76.38 98 PRO A C 1
ATOM 796 O O . PRO A 1 98 ? -10.443 -1.145 8.181 1.00 76.38 98 PRO A O 1
ATOM 799 N N . VAL A 1 99 ? -10.599 -2.788 9.705 1.00 74.69 99 VAL A N 1
ATOM 800 C CA . VAL A 1 99 ? -12.050 -3.002 9.573 1.00 74.69 99 VAL A CA 1
ATOM 801 C C . VAL A 1 99 ? -12.764 -2.345 10.749 1.00 74.69 99 VAL A C 1
ATOM 803 O O . VAL A 1 99 ? -12.636 -2.790 11.886 1.00 74.69 99 VAL A O 1
ATOM 806 N N . VAL A 1 100 ? -13.561 -1.312 10.486 1.00 67.44 100 VAL A N 1
ATOM 807 C CA . VAL A 1 100 ? -14.369 -0.655 11.522 1.00 67.44 100 VAL A CA 1
ATOM 808 C C . VAL A 1 100 ? -15.723 -1.355 11.618 1.00 67.44 100 VAL A C 1
ATOM 810 O O . VAL A 1 100 ? -16.452 -1.421 10.633 1.00 67.44 100 VAL A O 1
ATOM 813 N N . ARG A 1 101 ? -16.072 -1.865 12.803 1.00 67.69 101 ARG A N 1
ATOM 814 C CA . ARG A 1 101 ? -17.431 -2.327 13.113 1.00 67.69 101 ARG A CA 1
ATOM 815 C C . ARG A 1 101 ? -18.042 -1.367 14.120 1.00 67.69 101 ARG A C 1
ATOM 817 O O . ARG A 1 101 ? -17.447 -1.113 15.165 1.00 67.69 101 ARG A O 1
ATOM 824 N N . THR A 1 102 ? -19.209 -0.826 13.801 1.00 62.62 102 THR A N 1
ATOM 825 C CA . THR A 1 102 ? -20.031 -0.132 14.791 1.00 62.62 10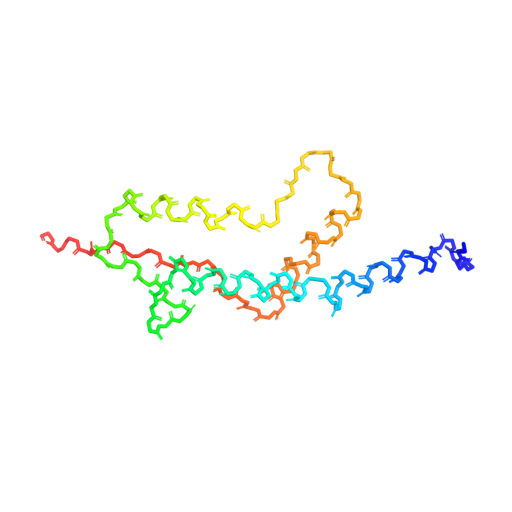2 THR A CA 1
ATOM 826 C C . THR A 1 102 ? -20.541 -1.165 15.788 1.00 62.62 102 THR A C 1
ATOM 828 O O . THR A 1 102 ? -20.866 -2.285 15.389 1.00 62.62 102 THR A O 1
ATOM 831 N N . ALA A 1 103 ? -20.608 -0.818 17.075 1.00 59.56 103 ALA A N 1
ATOM 832 C CA . ALA A 1 103 ? -21.392 -1.625 18.002 1.00 59.56 103 ALA A CA 1
ATOM 833 C C . ALA A 1 103 ? -22.812 -1.704 17.425 1.00 59.56 103 ALA A C 1
ATOM 835 O O . ALA A 1 103 ? -23.373 -0.662 17.074 1.00 59.56 103 ALA A O 1
ATOM 836 N N . GLN A 1 104 ? -23.351 -2.912 17.238 1.00 54.53 104 GLN A N 1
ATOM 837 C CA . GLN A 1 104 ? -24.781 -3.045 16.998 1.00 54.53 104 GLN A CA 1
ATOM 838 C C . GLN A 1 104 ? -25.457 -2.388 18.200 1.00 54.53 104 GLN A C 1
ATOM 840 O O . GLN A 1 104 ? -25.264 -2.816 19.335 1.00 54.53 104 GLN A O 1
ATOM 845 N N . MET A 1 105 ? -26.144 -1.273 17.964 1.00 47.28 105 MET A N 1
ATOM 846 C CA . MET A 1 105 ? -27.164 -0.829 18.896 1.00 47.28 105 MET A CA 1
ATOM 847 C C . MET 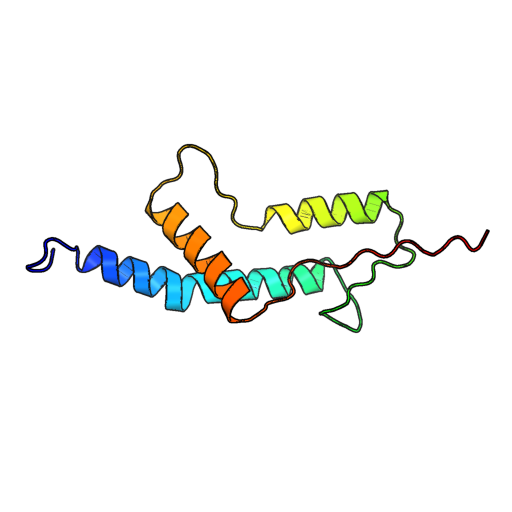A 1 105 ? -28.277 -1.853 18.719 1.00 47.28 105 MET A C 1
ATOM 849 O O . MET A 1 105 ? -29.025 -1.776 17.745 1.00 47.28 105 MET A O 1
ATOM 853 N N . ASP A 1 106 ? -28.286 -2.877 19.570 1.00 45.84 106 ASP A N 1
ATOM 854 C CA . ASP A 1 106 ? -29.468 -3.713 19.734 1.00 45.84 106 ASP A CA 1
ATOM 855 C C . ASP A 1 106 ? -30.592 -2.756 20.147 1.00 45.84 106 ASP A C 1
ATOM 857 O O . ASP A 1 106 ? -30.484 -2.059 21.160 1.00 45.84 106 ASP A O 1
ATOM 861 N N . ASN A 1 107 ? -31.578 -2.618 19.263 1.00 39.19 107 ASN A N 1
ATOM 862 C CA . ASN A 1 107 ? -32.715 -1.715 19.396 1.00 39.19 107 ASN A CA 1
ATOM 863 C C . ASN A 1 107 ? -33.901 -2.477 19.979 1.00 39.19 107 ASN A C 1
ATOM 865 O O . ASN A 1 107 ? -34.196 -3.566 19.434 1.00 39.19 107 ASN A O 1
#

Secondary structure (DSSP, 8-state):
-B-TTS-BHHHHHHHHHIIIIIHHHHHHHHHHHHHHHS--S-TT----TTS-HHHHHHHHHHHHTTS----TT--HHHHHHHHHHHHHHHHTT---S----------

Organism: Nothobranchius kadleci (NCBI:txid1051664)

Nearest PDB structures (foldseek):
  3a8y-assembly1_C  TM=3.724E-01  e=8.759E+00  Homo sapiens

Radius of gyration: 18.49 Å; Cα contacts (8 Å, |Δi|>4): 82; chains: 1; bounding box: 56×26×50 Å

Sequence (107 aa):
WRDDNGVGVRSDWNNNLMTSLIAPACVELLIQLKRRYCPGPDPTMTILQGTPLHVVKDTLRKYLFFFPANRLDIQPDWYCLVKAVYNCIHADLKRLLPVVRTAQMDN